Protein AF-T0V567-F1 (afdb_monomer_lite)

pLDDT: mean 93.74, std 9.27, range [44.53, 98.69]

Structure (mmCIF, N/CA/C/O backbone):
data_AF-T0V567-F1
#
_entry.id   AF-T0V567-F1
#
loop_
_atom_site.group_PDB
_atom_site.id
_atom_site.type_symbol
_atom_site.label_atom_id
_atom_site.label_alt_id
_atom_site.label_comp_id
_atom_site.label_asym_id
_atom_site.label_entity_id
_atom_site.label_seq_id
_atom_site.pdbx_PDB_ins_code
_atom_site.Cartn_x
_atom_site.Cartn_y
_atom_site.Cartn_z
_atom_site.occupancy
_atom_site.B_iso_or_equiv
_atom_site.auth_seq_id
_atom_site.auth_comp_id
_atom_site.auth_asym_id
_atom_site.auth_atom_id
_atom_site.pdbx_PDB_model_num
ATOM 1 N N . MET A 1 1 ? 6.017 15.496 -6.973 1.00 48.72 1 MET A N 1
ATOM 2 C CA . MET A 1 1 ? 4.604 15.618 -7.409 1.00 48.72 1 MET A CA 1
ATOM 3 C C . MET A 1 1 ? 3.611 15.862 -6.264 1.00 48.72 1 MET A C 1
ATOM 5 O O . MET A 1 1 ? 2.449 16.100 -6.566 1.00 48.72 1 MET A O 1
ATOM 9 N N . GLY A 1 2 ? 4.022 15.878 -4.984 1.00 44.53 2 GLY A N 1
ATOM 10 C CA . GLY A 1 2 ? 3.094 15.959 -3.840 1.00 44.53 2 GLY A CA 1
ATOM 11 C C . GLY A 1 2 ? 2.158 17.178 -3.781 1.00 44.53 2 GLY A C 1
ATOM 12 O O . GLY A 1 2 ? 1.134 17.098 -3.120 1.00 44.53 2 GLY A O 1
ATOM 13 N N . SER A 1 3 ? 2.438 18.270 -4.503 1.00 55.28 3 SER A N 1
ATOM 14 C CA . SER A 1 3 ? 1.582 19.468 -4.509 1.00 55.28 3 SER A CA 1
ATOM 15 C C . SER A 1 3 ? 0.517 19.510 -5.610 1.00 55.28 3 SER A C 1
ATOM 17 O O . SER A 1 3 ? -0.392 20.326 -5.518 1.00 55.28 3 SER A O 1
ATOM 19 N N . VAL A 1 4 ? 0.611 18.678 -6.657 1.00 62.53 4 VAL A N 1
ATOM 20 C CA . VAL A 1 4 ? -0.297 18.761 -7.824 1.00 62.53 4 VAL A CA 1
ATOM 21 C C . VAL A 1 4 ? -1.380 17.681 -7.788 1.00 62.53 4 VAL A C 1
ATOM 23 O O . VAL A 1 4 ? -2.482 17.888 -8.286 1.00 62.53 4 VAL A O 1
ATOM 26 N N . VAL A 1 5 ? -1.102 16.546 -7.138 1.00 65.31 5 VAL A N 1
ATOM 27 C CA . VAL A 1 5 ? -2.029 15.404 -7.046 1.00 65.31 5 VAL A CA 1
ATOM 28 C C . VAL A 1 5 ? -3.339 15.774 -6.336 1.00 65.31 5 VAL A C 1
ATOM 30 O O . VAL A 1 5 ? -4.400 15.264 -6.695 1.00 65.31 5 VAL A O 1
ATOM 33 N N . SER A 1 6 ? -3.299 16.721 -5.394 1.00 68.12 6 SER A N 1
ATOM 34 C CA . SER A 1 6 ? -4.487 17.248 -4.710 1.00 68.12 6 SER A CA 1
ATOM 35 C C . SER A 1 6 ? -5.495 17.921 -5.653 1.00 68.12 6 SER A C 1
ATOM 37 O O . SER A 1 6 ? -6.670 17.991 -5.300 1.00 68.12 6 SER A O 1
ATOM 39 N N . TYR A 1 7 ? -5.076 18.354 -6.848 1.00 76.06 7 TYR A N 1
ATOM 40 C CA . TYR A 1 7 ? -5.940 18.981 -7.855 1.00 76.06 7 TYR A CA 1
ATOM 41 C C . TYR A 1 7 ? -6.497 18.005 -8.895 1.00 76.06 7 TYR A C 1
ATOM 43 O O . TYR A 1 7 ? -7.396 18.370 -9.649 1.00 76.06 7 TYR A O 1
ATOM 51 N N . PHE A 1 8 ? -5.984 16.774 -8.972 1.00 84.69 8 PHE A N 1
ATOM 52 C CA . PHE A 1 8 ? -6.519 15.783 -9.906 1.00 84.69 8 PHE A CA 1
ATOM 53 C C . PHE A 1 8 ? -7.870 15.269 -9.423 1.00 84.69 8 PHE A C 1
ATOM 55 O O . PHE A 1 8 ? -8.023 14.980 -8.237 1.00 84.69 8 PHE A O 1
ATOM 62 N N . THR A 1 9 ? -8.837 15.129 -10.333 1.00 90.56 9 THR A N 1
ATOM 63 C CA . THR A 1 9 ? -10.089 14.414 -10.048 1.00 90.56 9 THR A CA 1
ATOM 64 C C . THR A 1 9 ? -9.826 12.914 -9.930 1.00 90.56 9 THR A C 1
ATOM 66 O O . THR A 1 9 ? -8.764 12.423 -10.321 1.00 90.56 9 THR A O 1
ATOM 69 N N . THR A 1 10 ? -10.792 12.171 -9.400 1.00 92.19 10 THR A N 1
ATOM 70 C CA . THR A 1 10 ? -10.715 10.710 -9.299 1.00 92.19 10 THR A CA 1
ATOM 71 C C . THR A 1 10 ? -10.521 10.064 -10.673 1.00 92.19 10 THR A C 1
ATOM 73 O O . THR A 1 10 ? -9.654 9.208 -10.828 1.00 92.19 10 THR A O 1
ATOM 76 N N . GLU A 1 11 ? -11.224 10.541 -11.702 1.00 91.88 11 GLU A N 1
ATOM 77 C CA . GLU A 1 11 ? -11.099 10.053 -13.081 1.00 91.88 11 GLU A CA 1
ATOM 78 C C . GLU A 1 11 ? -9.705 10.317 -13.655 1.00 91.88 11 GLU A C 1
ATOM 80 O O . GLU A 1 11 ? -9.130 9.449 -14.308 1.00 91.88 11 GLU A O 1
ATOM 85 N N . ALA A 1 12 ? -9.132 11.495 -13.381 1.00 92.56 12 ALA A N 1
ATOM 86 C CA . ALA A 1 12 ? -7.774 11.812 -13.806 1.00 92.56 12 ALA A CA 1
ATOM 87 C C . ALA A 1 12 ? -6.754 10.884 -13.131 1.00 92.56 12 ALA A C 1
ATOM 89 O O . ALA A 1 12 ? -5.855 10.371 -13.795 1.00 92.56 12 ALA A O 1
ATOM 90 N N . ILE A 1 13 ? -6.910 10.622 -11.827 1.00 93.56 13 ILE A N 1
ATOM 91 C CA . ILE A 1 13 ? -6.046 9.685 -11.100 1.00 93.56 13 ILE A CA 1
ATOM 92 C C . ILE A 1 13 ? -6.143 8.278 -11.701 1.00 93.56 13 ILE A C 1
ATOM 94 O O . ILE A 1 13 ? -5.106 7.659 -11.947 1.00 93.56 13 ILE A O 1
ATOM 98 N N . VAL A 1 14 ? -7.354 7.783 -11.972 1.00 92.62 14 VAL A N 1
ATOM 99 C CA . VAL A 1 14 ? -7.558 6.470 -12.605 1.00 92.62 14 VAL A CA 1
ATOM 100 C C . VAL A 1 14 ? -6.855 6.418 -13.964 1.00 92.62 14 VAL A C 1
ATOM 102 O O . VAL A 1 14 ? -6.006 5.559 -14.172 1.00 92.62 14 VAL A O 1
ATOM 105 N N . LEU A 1 15 ? -7.077 7.407 -14.834 1.00 93.06 15 LEU A N 1
ATOM 106 C CA . LEU A 1 15 ? -6.437 7.466 -16.152 1.00 93.06 15 LEU A CA 1
ATOM 107 C C . LEU A 1 15 ? -4.899 7.461 -16.070 1.00 93.06 15 LEU A C 1
ATOM 109 O O . LEU A 1 15 ? -4.224 6.756 -16.828 1.00 93.06 15 LEU A O 1
ATOM 113 N N . PHE A 1 16 ? -4.324 8.245 -15.152 1.00 91.50 16 PHE A N 1
ATOM 114 C CA . PHE A 1 16 ? -2.873 8.291 -14.965 1.00 91.50 16 PHE A CA 1
ATOM 115 C C . PHE A 1 16 ? -2.320 6.968 -14.444 1.00 91.50 16 PHE A C 1
ATOM 117 O O . PHE A 1 16 ? -1.290 6.499 -14.927 1.00 91.50 16 PHE A O 1
ATOM 124 N N . THR A 1 17 ? -2.983 6.373 -13.456 1.00 93.38 17 THR A N 1
ATOM 125 C CA . THR A 1 17 ? -2.528 5.114 -12.860 1.00 93.38 17 THR A CA 1
ATOM 126 C C . THR A 1 17 ? -2.622 3.956 -13.844 1.00 93.38 17 THR A C 1
ATOM 128 O O . THR A 1 17 ? -1.647 3.214 -13.945 1.00 93.38 17 THR A O 1
ATOM 131 N N . ASP A 1 18 ? -3.688 3.865 -14.641 1.00 92.38 18 ASP A N 1
ATOM 132 C CA . ASP A 1 18 ? -3.815 2.876 -15.718 1.00 92.38 18 ASP A CA 1
ATOM 133 C C . ASP A 1 18 ? -2.658 3.006 -16.720 1.00 92.38 18 ASP A C 1
ATOM 135 O O . ASP A 1 18 ? -1.922 2.046 -16.957 1.00 92.38 18 ASP A O 1
ATOM 139 N N . THR A 1 19 ? -2.391 4.226 -17.199 1.00 93.88 19 THR A N 1
ATOM 140 C CA . THR A 1 19 ? -1.295 4.498 -18.149 1.00 93.88 19 THR A CA 1
ATOM 141 C C . THR A 1 19 ? 0.076 4.086 -17.589 1.00 93.88 19 THR A C 1
ATOM 143 O O . THR A 1 19 ? 0.920 3.525 -18.297 1.00 93.88 19 THR A O 1
ATOM 146 N N . ILE A 1 20 ? 0.340 4.364 -16.306 1.00 94.75 20 ILE A N 1
ATOM 147 C CA . ILE A 1 20 ? 1.606 3.983 -15.663 1.00 94.75 20 ILE A CA 1
ATOM 148 C C . ILE A 1 20 ? 1.681 2.459 -15.491 1.00 94.75 20 ILE A C 1
ATOM 150 O O . ILE A 1 20 ? 2.739 1.870 -15.740 1.00 94.75 20 ILE A O 1
ATOM 154 N N . LEU A 1 21 ? 0.587 1.818 -15.073 1.00 94.00 21 LEU A N 1
ATOM 155 C CA . LEU A 1 21 ? 0.517 0.380 -14.813 1.00 94.00 21 LEU A CA 1
ATOM 156 C C . LEU A 1 21 ? 0.699 -0.450 -16.084 1.00 94.00 21 LEU A C 1
ATOM 158 O O . LEU A 1 21 ? 1.463 -1.414 -16.036 1.00 94.00 21 LEU A O 1
ATOM 162 N N . GLU A 1 22 ? 0.091 -0.048 -17.204 1.00 92.69 22 GLU A N 1
ATOM 163 C CA . GLU A 1 22 ? 0.270 -0.676 -18.526 1.00 92.69 22 GLU A CA 1
ATOM 164 C C . GLU A 1 22 ? 1.746 -0.736 -18.941 1.00 92.69 22 GLU A C 1
ATOM 166 O O . GLU A 1 22 ? 2.215 -1.712 -19.522 1.00 92.69 22 GLU A O 1
ATOM 171 N N . ASN A 1 23 ? 2.510 0.295 -18.578 1.00 91.00 23 ASN A N 1
ATOM 172 C CA . ASN A 1 23 ? 3.934 0.415 -18.878 1.00 91.00 23 ASN A CA 1
ATOM 173 C C . ASN A 1 23 ? 4.836 -0.060 -17.726 1.00 91.00 23 ASN A C 1
ATOM 175 O O . ASN A 1 23 ? 6.037 0.243 -17.710 1.00 91.00 23 ASN A O 1
ATOM 179 N N . THR A 1 24 ? 4.280 -0.754 -16.731 1.00 94.25 24 THR A N 1
ATOM 180 C CA . THR A 1 24 ? 5.018 -1.297 -15.584 1.00 94.25 24 THR A CA 1
ATOM 181 C C . THR A 1 24 ? 4.957 -2.821 -15.619 1.00 94.25 24 THR A C 1
ATOM 183 O O . THR A 1 24 ? 3.861 -3.376 -15.537 1.00 94.25 24 THR A O 1
ATOM 186 N N . PRO A 1 25 ? 6.100 -3.529 -15.674 1.00 94.94 25 PRO A N 1
ATOM 187 C CA . PRO A 1 25 ? 6.100 -4.987 -15.757 1.00 94.94 25 PRO A CA 1
ATOM 188 C C . PRO A 1 25 ? 5.422 -5.633 -14.539 1.00 94.94 25 PRO A C 1
ATOM 190 O O . PRO A 1 25 ? 5.367 -5.049 -13.454 1.00 94.94 25 PRO A O 1
ATOM 193 N N . ASP A 1 26 ? 4.952 -6.871 -14.699 1.00 95.06 26 ASP A N 1
ATOM 194 C CA . ASP A 1 26 ? 4.364 -7.636 -13.589 1.00 95.06 26 ASP A CA 1
ATOM 195 C C . ASP A 1 26 ? 5.388 -7.929 -12.498 1.00 95.06 26 ASP A C 1
ATOM 197 O O . ASP A 1 26 ? 5.082 -7.847 -11.314 1.00 95.06 26 ASP A O 1
ATOM 201 N N . LYS A 1 27 ? 6.630 -8.225 -12.892 1.00 96.25 27 LYS A N 1
ATOM 202 C CA . LYS A 1 27 ? 7.768 -8.331 -11.980 1.00 96.25 27 LYS A CA 1
ATOM 203 C C . LYS A 1 27 ? 8.610 -7.071 -12.076 1.00 96.25 27 LYS A C 1
ATOM 205 O O . LYS A 1 27 ? 9.223 -6.839 -13.118 1.00 96.25 27 LYS A O 1
ATOM 210 N N . LEU A 1 28 ? 8.663 -6.314 -10.983 1.00 96.06 28 LEU A N 1
ATOM 211 C CA . LEU A 1 28 ? 9.448 -5.084 -10.867 1.00 96.06 28 LEU A CA 1
ATOM 212 C C . LEU A 1 28 ? 10.948 -5.409 -10.888 1.00 96.06 28 LEU A C 1
ATOM 214 O O . LEU A 1 28 ? 11.365 -6.437 -10.347 1.00 96.06 28 LEU A O 1
ATOM 218 N N . LYS A 1 29 ? 11.764 -4.578 -11.545 1.00 94.94 29 LYS A N 1
ATOM 219 C CA . LYS A 1 29 ? 13.178 -4.906 -11.818 1.00 94.94 29 LYS A CA 1
ATOM 220 C C . LYS A 1 29 ? 14.160 -3.799 -11.476 1.00 94.94 29 LYS A C 1
ATOM 222 O O . LYS A 1 29 ? 15.313 -4.093 -11.178 1.00 94.94 29 LYS A O 1
ATOM 227 N N . ASN A 1 30 ? 13.756 -2.540 -11.593 1.00 94.06 30 ASN A N 1
ATOM 228 C CA . ASN A 1 30 ? 14.700 -1.426 -11.572 1.00 94.06 30 ASN A CA 1
ATOM 229 C C . ASN A 1 30 ? 14.145 -0.196 -10.836 1.00 94.06 30 ASN A C 1
ATOM 231 O O . ASN A 1 30 ? 13.001 -0.166 -10.384 1.00 94.06 30 ASN A O 1
ATOM 235 N N . ASN A 1 31 ? 14.976 0.840 -10.723 1.00 94.44 31 ASN A N 1
ATOM 236 C CA . ASN A 1 31 ? 14.611 2.083 -10.043 1.00 94.44 31 ASN A CA 1
ATOM 237 C C . ASN A 1 31 ? 13.497 2.861 -10.759 1.00 94.44 31 ASN A C 1
ATOM 239 O O . ASN A 1 31 ? 12.745 3.572 -10.101 1.00 94.44 31 ASN A O 1
ATOM 243 N N . LEU A 1 32 ? 13.363 2.722 -12.082 1.00 96.12 32 LEU A N 1
ATOM 244 C CA . LEU A 1 32 ? 12.261 3.344 -12.813 1.00 96.12 32 LEU A CA 1
ATOM 245 C C . LEU A 1 32 ? 10.926 2.706 -12.413 1.00 96.12 32 LEU A C 1
ATOM 247 O O . LEU A 1 32 ? 9.966 3.425 -12.153 1.00 96.12 32 LEU A O 1
ATOM 251 N N . ASP A 1 33 ? 10.879 1.379 -12.290 1.00 96.94 33 ASP A N 1
ATOM 252 C CA . ASP A 1 33 ? 9.700 0.672 -11.784 1.00 96.94 33 ASP A CA 1
ATOM 253 C C . ASP A 1 33 ? 9.367 1.114 -10.351 1.00 96.94 33 ASP A C 1
ATOM 255 O O . ASP A 1 33 ? 8.200 1.300 -10.020 1.00 96.94 33 ASP A O 1
ATOM 259 N N . ARG A 1 34 ? 10.386 1.357 -9.513 1.00 96.00 34 ARG A N 1
ATOM 260 C CA . ARG A 1 34 ? 10.203 1.892 -8.153 1.00 96.00 34 ARG A CA 1
ATOM 261 C C . ARG A 1 34 ? 9.533 3.256 -8.154 1.00 96.00 34 ARG A C 1
ATOM 263 O O . ARG A 1 34 ? 8.512 3.409 -7.500 1.00 96.00 34 ARG A O 1
ATOM 270 N N . ILE A 1 35 ? 10.036 4.196 -8.950 1.00 95.12 35 ILE A N 1
ATOM 271 C CA . ILE A 1 35 ? 9.455 5.541 -9.063 1.00 95.12 35 ILE A CA 1
ATOM 272 C C . ILE A 1 35 ? 8.001 5.478 -9.549 1.00 95.12 35 ILE A C 1
ATOM 274 O O . ILE A 1 35 ? 7.140 6.195 -9.034 1.00 95.12 35 ILE A O 1
ATOM 278 N N . LYS A 1 36 ? 7.708 4.608 -10.524 1.00 95.88 36 LYS A N 1
ATOM 279 C CA . LYS A 1 36 ? 6.342 4.391 -11.023 1.00 95.88 36 LYS A CA 1
ATOM 280 C C . LYS A 1 36 ? 5.419 3.873 -9.920 1.00 95.88 36 LYS A C 1
ATOM 282 O O . LYS A 1 36 ? 4.340 4.424 -9.723 1.00 95.88 36 LYS A O 1
ATOM 287 N N . ILE A 1 37 ? 5.856 2.859 -9.178 1.00 96.94 37 ILE A N 1
ATOM 288 C CA . ILE A 1 37 ? 5.081 2.272 -8.082 1.00 96.94 37 ILE A CA 1
ATOM 289 C C . ILE A 1 37 ? 4.893 3.259 -6.930 1.00 96.94 37 ILE A C 1
ATOM 291 O O . ILE A 1 37 ? 3.766 3.413 -6.479 1.00 96.94 37 ILE A O 1
ATOM 295 N N . ASP A 1 38 ? 5.931 3.984 -6.512 1.00 95.19 38 ASP A N 1
ATOM 296 C CA . ASP A 1 38 ? 5.817 5.031 -5.486 1.00 95.19 38 ASP A CA 1
ATOM 297 C C . ASP A 1 38 ? 4.780 6.088 -5.892 1.00 95.19 38 ASP A C 1
ATOM 299 O O . ASP A 1 38 ? 3.951 6.515 -5.090 1.00 95.19 38 ASP A O 1
ATOM 303 N N . THR A 1 39 ? 4.780 6.477 -7.171 1.00 94.25 39 THR A N 1
ATOM 304 C CA . THR A 1 39 ? 3.797 7.421 -7.715 1.00 94.25 39 THR A CA 1
ATOM 305 C C . THR A 1 39 ? 2.376 6.870 -7.604 1.00 94.25 39 THR A C 1
ATOM 307 O O . THR A 1 39 ? 1.485 7.579 -7.140 1.00 94.25 39 THR A O 1
ATOM 310 N N . ILE A 1 40 ? 2.155 5.608 -7.983 1.00 95.62 40 ILE A N 1
ATOM 311 C CA . ILE A 1 40 ? 0.831 4.978 -7.901 1.00 95.62 40 ILE A CA 1
ATOM 312 C C . ILE A 1 40 ? 0.389 4.798 -6.441 1.00 95.62 40 ILE A C 1
ATOM 314 O O . ILE A 1 40 ? -0.769 5.059 -6.131 1.00 95.62 40 ILE A O 1
ATOM 318 N N . LEU A 1 41 ? 1.284 4.406 -5.530 1.00 96.62 41 LEU A N 1
ATOM 319 C CA . LEU A 1 41 ? 0.964 4.247 -4.107 1.00 96.62 41 LEU A CA 1
ATOM 320 C C . LEU A 1 41 ? 0.519 5.574 -3.478 1.00 96.62 41 LEU A C 1
ATOM 322 O O . LEU A 1 41 ? -0.501 5.617 -2.794 1.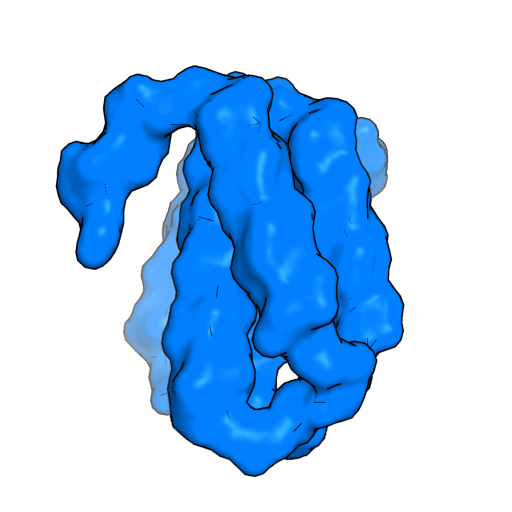00 96.62 41 LEU A O 1
ATOM 326 N N . ASN A 1 42 ? 1.207 6.674 -3.795 1.00 93.50 42 ASN A N 1
ATOM 327 C CA . ASN A 1 42 ? 0.791 8.012 -3.366 1.00 93.50 42 ASN A CA 1
ATOM 328 C C . ASN A 1 42 ? -0.596 8.390 -3.915 1.00 93.50 42 ASN A C 1
ATOM 330 O O . ASN A 1 42 ? -1.404 8.995 -3.215 1.00 93.50 42 ASN A O 1
ATOM 334 N N . LEU A 1 43 ? -0.901 8.017 -5.161 1.00 94.25 43 LEU A N 1
ATOM 335 C CA . LEU A 1 43 ? -2.216 8.257 -5.762 1.00 94.25 43 LEU A CA 1
ATOM 336 C C . LEU A 1 43 ? -3.319 7.419 -5.098 1.00 94.25 43 LEU A C 1
ATOM 338 O O . LEU A 1 43 ? -4.414 7.927 -4.870 1.00 94.25 43 LEU A O 1
ATOM 342 N N . VAL A 1 44 ? -3.028 6.170 -4.726 1.00 96.00 44 VAL A N 1
ATOM 343 C CA . VAL A 1 44 ? -3.952 5.318 -3.957 1.00 96.00 44 VAL A CA 1
ATOM 344 C C . VAL A 1 44 ? -4.225 5.926 -2.582 1.00 96.00 44 VAL A C 1
ATOM 346 O O . VAL A 1 44 ? -5.384 6.005 -2.183 1.00 96.00 44 VAL A O 1
ATOM 349 N N . SER A 1 45 ? -3.190 6.405 -1.890 1.00 95.25 45 SER A N 1
ATOM 350 C CA . SER A 1 45 ? -3.316 7.135 -0.621 1.00 95.25 45 SER A CA 1
ATOM 351 C C . SER A 1 45 ? -4.264 8.339 -0.744 1.00 95.25 45 SER A C 1
ATOM 353 O O . SER A 1 45 ? -5.175 8.485 0.071 1.00 95.25 45 SER A O 1
ATOM 355 N N . VAL A 1 46 ? -4.139 9.143 -1.808 1.00 93.81 46 VAL A N 1
ATOM 356 C CA . VAL A 1 46 ? -5.049 10.276 -2.070 1.00 93.81 46 VAL A CA 1
ATOM 357 C C . VAL A 1 46 ? -6.491 9.826 -2.317 1.00 93.81 46 VAL A C 1
ATOM 359 O O . VAL A 1 46 ? -7.428 10.464 -1.842 1.00 93.81 46 VAL A O 1
ATOM 362 N N . LEU A 1 47 ? -6.705 8.732 -3.048 1.00 95.38 47 LEU A N 1
ATOM 363 C CA . LEU A 1 47 ? -8.054 8.190 -3.241 1.00 95.38 47 LEU A CA 1
ATOM 364 C C . LEU A 1 47 ? -8.658 7.709 -1.919 1.00 95.38 47 LEU A C 1
ATOM 366 O O . LEU A 1 47 ? -9.825 7.980 -1.637 1.00 95.38 47 LEU A O 1
ATOM 370 N N . ILE A 1 48 ? -7.856 7.045 -1.081 1.00 96.06 48 ILE A N 1
ATOM 371 C CA . ILE A 1 48 ? -8.302 6.574 0.231 1.00 96.06 48 ILE A CA 1
ATOM 372 C C . ILE A 1 48 ? -8.695 7.756 1.124 1.00 96.06 48 ILE A C 1
ATOM 374 O O . ILE A 1 48 ? -9.776 7.734 1.715 1.00 96.06 48 ILE A O 1
ATOM 378 N N . SER A 1 49 ? -7.874 8.809 1.183 1.00 93.69 49 SER A N 1
ATOM 379 C CA . SER A 1 49 ? -8.162 9.989 2.008 1.00 93.69 49 SER A CA 1
ATOM 380 C C . SER A 1 49 ? -9.414 10.742 1.548 1.00 93.69 49 SER A C 1
ATOM 382 O O . SER A 1 49 ? -10.183 11.223 2.377 1.00 93.69 49 SER A O 1
ATOM 384 N N . ARG A 1 50 ? -9.694 10.755 0.239 1.00 92.75 50 ARG A N 1
ATOM 385 C CA . ARG A 1 50 ? -10.934 11.299 -0.352 1.00 92.75 50 ARG A CA 1
ATOM 386 C C . ARG A 1 50 ? -12.150 10.380 -0.235 1.00 92.75 50 ARG A C 1
ATOM 388 O O . ARG A 1 50 ? -13.229 10.725 -0.703 1.00 92.75 50 ARG A O 1
ATOM 395 N N . LYS A 1 51 ? -11.983 9.219 0.395 1.00 94.75 51 LYS A N 1
ATOM 396 C CA . LYS A 1 51 ? -12.996 8.177 0.567 1.00 94.75 51 LYS A CA 1
ATOM 397 C C . LYS A 1 51 ? -13.525 7.574 -0.754 1.00 94.75 51 LYS A C 1
ATOM 399 O O . LYS A 1 51 ? -14.655 7.089 -0.818 1.00 94.75 51 LYS A O 1
ATOM 404 N N . GLU A 1 52 ? -12.684 7.509 -1.785 1.00 96.56 52 GLU A N 1
ATOM 405 C CA . GLU A 1 52 ? -13.008 6.981 -3.120 1.00 96.56 52 GLU A CA 1
ATOM 406 C C . GLU A 1 52 ? -12.934 5.444 -3.185 1.00 96.56 52 GLU A C 1
ATOM 408 O O . GLU A 1 52 ? -12.087 4.851 -3.859 1.00 96.56 52 GLU A O 1
ATOM 413 N N . LYS A 1 53 ? -13.849 4.770 -2.470 1.00 97.19 53 LYS A N 1
ATOM 414 C CA . LYS A 1 53 ? -13.824 3.314 -2.219 1.00 97.19 53 LYS A CA 1
ATOM 415 C C . LYS A 1 53 ? -13.569 2.461 -3.469 1.00 97.19 53 LYS A C 1
ATOM 417 O O . LYS A 1 53 ? -12.750 1.541 -3.429 1.00 97.19 53 LYS A O 1
ATOM 422 N N . SER A 1 54 ? -14.306 2.703 -4.553 1.00 97.25 54 SER A N 1
ATOM 423 C CA . SER A 1 54 ? -14.247 1.856 -5.754 1.00 97.25 54 SER A CA 1
ATOM 424 C C . SER A 1 54 ? -12.907 1.988 -6.477 1.00 97.25 54 SER A C 1
ATOM 426 O O . SER A 1 54 ? -12.290 0.973 -6.804 1.00 97.25 54 SER A O 1
ATOM 428 N N . ALA A 1 55 ? -12.423 3.221 -6.653 1.00 96.62 55 ALA A N 1
ATOM 429 C CA . ALA A 1 55 ? -11.143 3.495 -7.300 1.00 96.62 55 ALA A CA 1
ATOM 430 C C . ALA A 1 55 ? -9.969 2.953 -6.468 1.00 96.62 55 ALA A C 1
ATOM 432 O O . ALA A 1 55 ? -9.091 2.274 -7.004 1.00 96.62 55 ALA A O 1
ATOM 433 N N . SER A 1 56 ? -9.994 3.152 -5.142 1.00 97.75 56 SER A N 1
ATOM 434 C CA . SER A 1 56 ? -8.997 2.575 -4.233 1.00 97.75 56 SER A CA 1
ATOM 435 C C . SER A 1 56 ? -8.951 1.049 -4.338 1.00 97.75 56 SER A C 1
ATOM 437 O O . SER A 1 56 ? -7.870 0.477 -4.471 1.00 97.75 56 SER A O 1
ATOM 439 N N . LYS A 1 57 ? -10.111 0.373 -4.343 1.00 98.06 57 LYS A N 1
ATOM 440 C CA . LYS A 1 57 ? -10.178 -1.095 -4.452 1.00 98.06 57 LYS A CA 1
ATOM 441 C C . LYS A 1 57 ? -9.576 -1.608 -5.754 1.00 98.06 57 LYS A C 1
ATOM 443 O O . LYS A 1 57 ? -8.821 -2.583 -5.739 1.00 98.06 57 LYS A O 1
ATOM 448 N N . GLN A 1 58 ? -9.932 -0.976 -6.870 1.00 96.19 58 GLN A N 1
ATOM 449 C CA . GLN A 1 58 ? -9.443 -1.359 -8.190 1.00 96.19 58 GLN A CA 1
ATOM 450 C C . GLN A 1 58 ? -7.915 -1.273 -8.243 1.00 96.19 58 GLN A C 1
ATOM 452 O O . GLN A 1 58 ? -7.259 -2.256 -8.588 1.00 96.19 58 GLN A O 1
ATOM 457 N N . LEU A 1 59 ? -7.338 -0.146 -7.820 1.00 96.31 59 LEU A N 1
ATOM 458 C CA . LEU A 1 59 ? -5.888 0.041 -7.855 1.00 96.31 59 LEU A CA 1
ATOM 459 C C . LEU A 1 59 ? -5.143 -0.860 -6.874 1.00 96.31 59 LEU A C 1
ATOM 461 O O . LEU A 1 59 ? -4.123 -1.436 -7.249 1.00 96.31 59 LEU A O 1
ATOM 465 N N . LEU A 1 60 ? -5.659 -1.052 -5.655 1.00 98.00 60 LEU A N 1
ATOM 466 C CA . LEU A 1 60 ? -5.085 -2.022 -4.718 1.00 98.00 60 LEU A CA 1
ATOM 467 C C . LEU A 1 60 ? -5.050 -3.422 -5.342 1.00 98.00 60 LEU A C 1
ATOM 469 O O . LEU A 1 60 ? -4.017 -4.085 -5.299 1.00 98.00 60 LEU A O 1
ATOM 473 N N . THR A 1 61 ? -6.141 -3.850 -5.984 1.00 97.25 61 THR A N 1
ATOM 474 C CA . THR A 1 61 ? -6.220 -5.162 -6.649 1.00 97.25 61 THR A CA 1
ATOM 475 C C . THR A 1 61 ? -5.151 -5.310 -7.734 1.00 97.25 61 THR A C 1
ATOM 477 O O . THR A 1 61 ? -4.444 -6.317 -7.767 1.00 97.25 61 THR A O 1
ATOM 480 N N . LEU A 1 62 ? -4.985 -4.293 -8.586 1.00 96.19 62 LEU A N 1
ATOM 481 C CA . LEU A 1 62 ? -3.972 -4.291 -9.645 1.00 96.19 62 LEU A CA 1
ATOM 482 C C . LEU A 1 62 ? -2.544 -4.308 -9.084 1.00 96.19 62 LEU A C 1
ATOM 484 O O . LEU A 1 62 ? -1.680 -5.012 -9.605 1.00 96.19 62 LEU A O 1
ATOM 488 N N . LEU A 1 63 ? -2.286 -3.568 -8.004 1.00 97.38 63 LEU A N 1
ATOM 489 C CA . LEU A 1 63 ? -0.975 -3.543 -7.357 1.00 97.38 63 LEU A CA 1
ATOM 490 C C . LEU A 1 63 ? -0.636 -4.886 -6.704 1.00 97.38 63 LEU A C 1
ATOM 492 O O . LEU A 1 63 ? 0.481 -5.366 -6.876 1.00 97.38 63 LEU A O 1
ATOM 496 N N . PHE A 1 64 ? -1.585 -5.534 -6.022 1.00 97.69 64 PHE A N 1
ATOM 497 C CA . PHE A 1 64 ? -1.358 -6.853 -5.415 1.00 97.69 64 PHE A CA 1
ATOM 498 C C . PHE A 1 64 ? -1.150 -7.978 -6.436 1.00 97.69 64 PHE A C 1
ATOM 500 O O . PHE A 1 64 ? -0.593 -9.015 -6.076 1.00 97.69 64 PHE A O 1
ATOM 507 N N . ALA A 1 65 ? -1.540 -7.784 -7.698 1.00 96.75 65 ALA A N 1
ATOM 508 C CA . ALA A 1 65 ? -1.223 -8.718 -8.776 1.00 96.75 65 ALA A CA 1
ATOM 509 C C . ALA A 1 65 ? 0.259 -8.661 -9.208 1.00 96.75 65 ALA A C 1
ATOM 511 O O . ALA A 1 65 ? 0.751 -9.599 -9.839 1.00 96.75 65 ALA A O 1
ATOM 512 N N . LYS A 1 66 ? 0.993 -7.592 -8.863 1.00 96.44 66 LYS A N 1
ATOM 513 C CA . LYS A 1 66 ? 2.415 -7.446 -9.203 1.00 96.44 66 LYS A CA 1
ATOM 514 C C . LYS A 1 66 ? 3.322 -8.215 -8.242 1.00 96.44 66 LYS A C 1
ATOM 516 O O . LYS A 1 66 ? 3.061 -8.358 -7.050 1.00 96.44 66 LYS A O 1
ATOM 521 N N . GLN A 1 67 ? 4.460 -8.666 -8.759 1.00 96.94 67 GLN A N 1
ATOM 522 C CA . GLN A 1 67 ? 5.526 -9.290 -7.986 1.00 96.94 67 GLN A CA 1
ATOM 523 C C . GLN A 1 67 ? 6.520 -8.230 -7.508 1.00 96.94 67 GLN A C 1
ATOM 525 O O . GLN A 1 67 ? 7.212 -7.607 -8.317 1.00 96.94 67 GLN A O 1
ATOM 530 N N . PHE A 1 68 ? 6.631 -8.093 -6.186 1.00 97.25 68 PHE A N 1
ATOM 531 C CA . PHE A 1 68 ? 7.577 -7.212 -5.499 1.00 97.25 68 PHE A CA 1
ATOM 532 C C . PHE A 1 68 ? 8.798 -8.013 -5.023 1.00 97.25 68 PHE A C 1
ATOM 534 O O . PHE A 1 68 ? 8.686 -8.772 -4.053 1.00 97.25 68 PHE A O 1
ATOM 541 N N . PRO A 1 69 ? 9.969 -7.872 -5.670 1.00 96.12 69 PRO A N 1
ATOM 542 C CA . PRO A 1 69 ? 11.220 -8.414 -5.147 1.00 96.12 69 PRO A CA 1
ATOM 543 C C . PRO A 1 69 ? 11.573 -7.844 -3.767 1.00 96.12 69 PRO A C 1
ATOM 545 O O . PRO A 1 69 ? 11.113 -6.769 -3.392 1.00 96.12 69 PRO A O 1
ATOM 548 N N . SER A 1 70 ? 12.465 -8.515 -3.033 1.00 93.12 70 SER A N 1
ATOM 549 C CA . SER A 1 70 ? 12.872 -8.104 -1.676 1.00 93.12 70 SER A CA 1
ATOM 550 C C . SER A 1 70 ? 13.436 -6.681 -1.597 1.00 93.12 70 SER A C 1
ATOM 552 O O . SER A 1 70 ? 13.187 -5.974 -0.628 1.00 93.12 70 SER A O 1
ATOM 554 N N . TYR A 1 71 ? 14.128 -6.211 -2.636 1.00 93.12 71 TYR A N 1
ATOM 555 C CA . TYR A 1 71 ? 14.644 -4.840 -2.707 1.00 93.12 71 TYR A CA 1
ATOM 556 C C . TYR A 1 71 ? 13.557 -3.773 -2.970 1.00 93.12 71 TYR A C 1
ATOM 558 O O . TYR A 1 71 ? 13.883 -2.599 -3.125 1.00 93.12 71 TYR A O 1
ATOM 566 N N . PHE A 1 72 ? 12.278 -4.157 -3.004 1.00 96.94 72 PHE A N 1
ATOM 567 C CA . PHE A 1 72 ? 11.100 -3.278 -2.955 1.00 96.94 72 PHE A CA 1
ATOM 568 C C . PHE A 1 72 ? 10.350 -3.399 -1.615 1.00 96.94 72 PHE A C 1
ATOM 570 O O . PHE A 1 72 ? 9.142 -3.169 -1.554 1.00 96.94 72 PHE A O 1
ATOM 577 N N . ALA A 1 73 ? 11.037 -3.799 -0.537 1.00 95.31 73 ALA A N 1
ATOM 578 C CA . ALA A 1 73 ? 10.420 -4.006 0.775 1.00 95.31 73 ALA A CA 1
ATOM 579 C C . ALA A 1 73 ? 9.598 -2.795 1.237 1.00 95.31 73 ALA A C 1
ATOM 581 O O . ALA A 1 73 ? 8.461 -2.974 1.658 1.00 95.31 73 ALA A O 1
ATOM 582 N N . PHE A 1 74 ? 10.129 -1.578 1.076 1.00 96.38 74 PHE A N 1
ATOM 583 C CA . PHE A 1 74 ? 9.422 -0.346 1.431 1.00 96.38 74 PHE A CA 1
ATOM 584 C C . PHE A 1 74 ? 8.082 -0.217 0.691 1.00 96.38 74 PHE A C 1
ATOM 586 O O . PHE A 1 74 ? 7.037 -0.107 1.323 1.00 96.38 74 PHE A O 1
ATOM 593 N N . GLN A 1 75 ? 8.089 -0.324 -0.643 1.00 97.62 75 GLN A N 1
ATOM 594 C CA . GLN A 1 75 ? 6.873 -0.227 -1.462 1.00 97.62 75 GLN A CA 1
ATOM 595 C C . GLN A 1 75 ? 5.85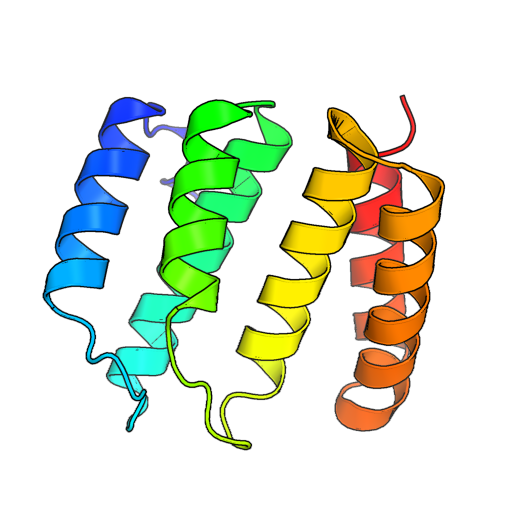9 -1.312 -1.106 1.00 97.62 75 GLN A C 1
ATOM 597 O O . GLN A 1 75 ? 4.656 -1.065 -1.087 1.00 97.62 75 GLN A O 1
ATOM 602 N N . LYS A 1 76 ? 6.344 -2.524 -0.823 1.00 97.81 76 LYS A N 1
ATOM 603 C CA . LYS A 1 76 ? 5.489 -3.644 -0.437 1.00 97.81 76 LYS A CA 1
ATOM 604 C C . LYS A 1 76 ? 4.835 -3.409 0.926 1.00 97.81 76 LYS A C 1
ATOM 606 O O . LYS A 1 76 ? 3.650 -3.691 1.067 1.00 97.81 76 LYS A O 1
ATOM 611 N N . LEU A 1 77 ? 5.584 -2.903 1.906 1.00 98.31 77 LEU A N 1
ATOM 612 C CA . LEU A 1 77 ? 5.046 -2.546 3.220 1.00 98.31 77 LEU A CA 1
ATOM 613 C C . LEU A 1 77 ? 4.017 -1.426 3.097 1.00 98.31 77 LEU A C 1
ATOM 615 O O . LEU A 1 77 ? 2.929 -1.551 3.642 1.00 98.31 77 LEU A O 1
ATOM 619 N N . TYR A 1 78 ? 4.307 -0.394 2.305 1.00 98.44 78 TYR A N 1
ATOM 620 C CA . TYR A 1 78 ? 3.367 0.705 2.117 1.00 98.44 78 TYR A CA 1
ATOM 621 C C . TYR A 1 78 ? 2.089 0.259 1.386 1.00 98.44 78 TYR A C 1
ATOM 623 O O . TYR A 1 78 ? 0.991 0.660 1.751 1.00 98.44 78 TYR A O 1
ATOM 631 N N . LEU A 1 79 ? 2.182 -0.655 0.413 1.00 98.62 79 LEU A N 1
ATOM 632 C CA . LEU A 1 79 ? 0.998 -1.269 -0.205 1.00 98.62 79 LEU A CA 1
ATOM 633 C C . LEU A 1 79 ? 0.142 -2.050 0.811 1.00 98.62 79 LEU A C 1
ATOM 635 O O . LEU A 1 79 ? -1.088 -1.999 0.750 1.00 98.62 79 LEU A O 1
ATOM 639 N N . LEU A 1 80 ? 0.778 -2.784 1.729 1.00 98.69 80 LEU A N 1
ATOM 640 C CA . LEU A 1 80 ? 0.076 -3.489 2.805 1.00 98.69 80 LEU A CA 1
ATOM 641 C C . LEU A 1 80 ? -0.580 -2.509 3.780 1.00 98.69 80 LEU A C 1
ATOM 643 O O . LEU A 1 80 ? -1.714 -2.751 4.178 1.00 98.69 80 LEU A O 1
ATOM 647 N N . GLU A 1 81 ? 0.074 -1.389 4.079 1.00 98.69 81 GLU A N 1
ATOM 648 C CA . GLU A 1 81 ? -0.485 -0.321 4.909 1.00 98.69 81 GLU A CA 1
ATOM 649 C C . GLU A 1 81 ? -1.745 0.285 4.279 1.00 98.69 81 GLU A C 1
ATOM 651 O O . GLU A 1 81 ? -2.803 0.348 4.900 1.00 98.69 81 GLU A O 1
ATOM 656 N N . LEU A 1 82 ? -1.695 0.630 2.988 1.00 98.62 82 LEU A N 1
ATOM 657 C CA . LEU A 1 82 ? -2.868 1.142 2.272 1.00 98.62 82 LEU A CA 1
ATOM 658 C C . LEU A 1 82 ? -4.010 0.116 2.219 1.00 98.62 82 LEU A C 1
ATOM 660 O O . LEU A 1 82 ? -5.183 0.493 2.262 1.00 98.62 82 LEU A O 1
ATOM 664 N N . LYS A 1 83 ? -3.691 -1.184 2.164 1.00 98.69 83 LYS A N 1
ATOM 665 C CA . LYS A 1 83 ? -4.692 -2.248 2.307 1.00 98.69 83 LYS A CA 1
ATOM 666 C C . LYS A 1 83 ? -5.277 -2.283 3.716 1.00 98.69 83 LYS A C 1
ATOM 668 O O . LYS A 1 83 ? -6.491 -2.412 3.834 1.00 98.69 83 LYS A O 1
ATOM 673 N N . ALA A 1 84 ? -4.449 -2.171 4.750 1.00 98.69 84 ALA A N 1
ATOM 674 C CA . ALA A 1 84 ? -4.896 -2.147 6.137 1.00 98.69 84 ALA A CA 1
ATOM 675 C C . ALA A 1 84 ? -5.884 -0.997 6.365 1.00 98.69 84 ALA A C 1
ATOM 677 O O . ALA A 1 84 ? -6.993 -1.226 6.842 1.00 98.69 84 ALA A O 1
ATOM 678 N N . ILE A 1 85 ? -5.541 0.210 5.903 1.00 98.56 85 ILE A N 1
ATOM 679 C CA . ILE A 1 85 ? -6.419 1.385 5.952 1.00 98.56 85 ILE A CA 1
ATOM 680 C C . ILE A 1 85 ? -7.720 1.124 5.178 1.00 98.56 85 ILE A C 1
ATOM 682 O O . ILE A 1 85 ? -8.810 1.364 5.696 1.00 98.56 85 ILE A O 1
ATOM 686 N N . TYR A 1 86 ? -7.635 0.587 3.954 1.00 98.50 86 TYR A N 1
ATOM 687 C CA . TYR A 1 86 ? -8.819 0.256 3.154 1.00 98.50 86 TYR A CA 1
ATOM 688 C C . TYR A 1 86 ? -9.759 -0.714 3.885 1.00 98.50 86 TYR A C 1
ATOM 690 O O . TYR A 1 86 ? -10.970 -0.488 3.942 1.00 98.50 86 TYR A O 1
ATOM 698 N N . GLN A 1 87 ? -9.203 -1.786 4.456 1.00 98.25 87 GLN A N 1
ATOM 699 C CA . GLN A 1 87 ? -9.963 -2.781 5.207 1.00 98.25 87 GLN A CA 1
ATOM 700 C C . GLN A 1 87 ? -10.603 -2.165 6.449 1.00 98.25 87 GLN A C 1
ATOM 702 O O . GLN A 1 87 ? -11.779 -2.420 6.708 1.00 98.25 87 GLN A O 1
ATOM 707 N N . SER A 1 88 ? -9.868 -1.299 7.149 1.00 97.94 88 SER A N 1
ATOM 708 C CA . SER A 1 88 ? -10.354 -0.595 8.332 1.00 97.94 88 SER A CA 1
ATOM 709 C C . SER A 1 88 ? -11.531 0.328 8.059 1.00 97.94 88 SER A C 1
ATOM 711 O O . SER A 1 88 ? -12.474 0.358 8.843 1.00 97.94 88 SER A O 1
ATOM 713 N N . ILE A 1 89 ? -11.510 1.048 6.936 1.00 97.06 89 ILE A N 1
ATOM 714 C CA . ILE A 1 89 ? -12.577 1.994 6.591 1.00 97.06 89 ILE A CA 1
ATOM 715 C C . ILE A 1 89 ? -13.807 1.270 6.019 1.00 97.06 89 ILE A C 1
ATOM 717 O O . ILE A 1 89 ? -14.940 1.680 6.273 1.00 97.06 89 ILE A O 1
ATOM 721 N N . TRP A 1 90 ? -13.615 0.232 5.197 1.00 97.81 90 TRP A N 1
ATOM 722 C CA . TRP A 1 90 ? -14.677 -0.252 4.304 1.00 97.81 90 TRP A CA 1
ATOM 723 C C . TRP A 1 90 ? -14.998 -1.742 4.343 1.00 97.81 90 TRP A C 1
ATOM 725 O O . TRP A 1 90 ? -15.988 -2.129 3.705 1.00 97.81 90 TRP A O 1
ATOM 735 N N . GLU A 1 91 ? -14.179 -2.564 4.997 1.00 96.56 91 GLU A N 1
ATOM 736 C CA . GLU A 1 91 ? -14.363 -4.015 5.064 1.00 96.56 91 GLU A CA 1
ATOM 737 C C . GLU A 1 91 ? -14.451 -4.484 6.522 1.00 96.56 91 GLU A C 1
ATOM 739 O O . GLU A 1 91 ? -15.491 -4.305 7.153 1.00 96.56 91 GLU A O 1
ATOM 744 N N . ASP A 1 92 ? -13.392 -5.097 7.052 1.00 96.81 92 ASP A N 1
ATOM 745 C CA . ASP A 1 92 ? -13.321 -5.603 8.421 1.00 96.81 92 ASP A CA 1
ATOM 746 C C . ASP A 1 92 ? -12.273 -4.804 9.219 1.00 96.81 92 ASP A C 1
ATOM 748 O O . ASP A 1 92 ? -11.069 -5.018 9.030 1.00 96.81 92 ASP A O 1
ATOM 752 N N . PRO A 1 93 ? -12.708 -3.929 10.150 1.00 96.12 93 PRO A N 1
ATOM 753 C CA . PRO A 1 93 ? -11.812 -3.135 10.985 1.00 96.12 93 PRO A CA 1
ATOM 754 C C . PRO A 1 93 ? -10.835 -3.932 11.836 1.00 96.12 93 PRO A C 1
ATOM 756 O O . PRO A 1 93 ? -9.721 -3.474 12.081 1.00 96.12 93 PRO A O 1
ATOM 759 N N . LYS A 1 94 ? -11.204 -5.143 12.267 1.00 97.12 94 LYS A N 1
ATOM 760 C CA . LYS A 1 94 ? -10.304 -5.978 13.070 1.00 97.12 94 LYS A CA 1
ATOM 761 C C . LYS A 1 94 ? -9.192 -6.562 12.209 1.00 97.12 94 LYS A C 1
ATOM 763 O O . LYS A 1 94 ? -8.045 -6.591 12.645 1.00 97.12 94 LYS A O 1
ATOM 768 N N . GLN A 1 95 ? -9.519 -6.997 10.991 1.00 97.50 95 GLN A N 1
ATOM 769 C CA . GLN A 1 95 ? -8.509 -7.462 10.037 1.00 97.50 95 GLN A CA 1
ATOM 770 C C . GLN A 1 95 ? -7.604 -6.319 9.580 1.00 97.50 95 GLN A C 1
ATOM 772 O O . GLN A 1 95 ? -6.390 -6.500 9.546 1.00 97.50 95 GLN A O 1
ATOM 777 N N . GLY A 1 96 ? -8.179 -5.149 9.283 1.00 98.00 96 GLY A N 1
ATOM 778 C CA . GLY A 1 96 ? -7.411 -3.958 8.931 1.00 98.00 96 GLY A CA 1
ATOM 779 C 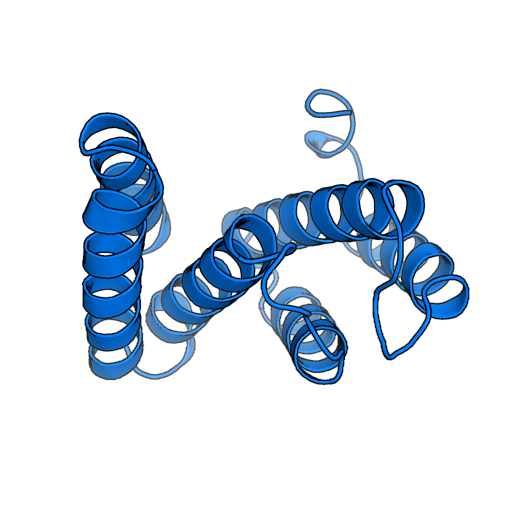C . GLY A 1 96 ? -6.434 -3.567 10.038 1.00 98.00 96 GLY A C 1
ATOM 780 O O . GLY A 1 96 ? -5.244 -3.420 9.773 1.00 98.00 96 GLY A O 1
ATOM 781 N N . ARG A 1 97 ? -6.893 -3.520 11.297 1.00 98.12 97 ARG A N 1
ATOM 782 C CA . ARG A 1 97 ? -6.024 -3.242 12.449 1.00 98.12 97 ARG A CA 1
ATOM 783 C C . ARG A 1 97 ? -4.931 -4.293 12.639 1.00 98.12 97 ARG A C 1
ATOM 785 O O . ARG A 1 97 ? -3.777 -3.931 12.815 1.00 98.12 97 ARG A O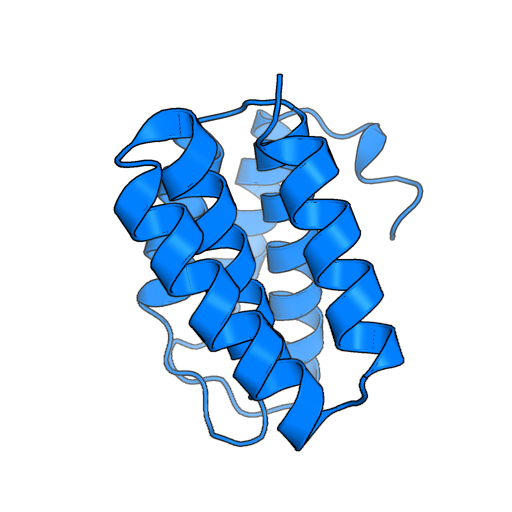 1
ATOM 792 N N . SER A 1 98 ? -5.272 -5.578 12.553 1.00 98.50 98 SER A N 1
ATOM 793 C CA . SER A 1 98 ? -4.279 -6.651 12.678 1.00 98.50 98 SER A CA 1
ATOM 794 C C . SER A 1 98 ? -3.193 -6.556 11.604 1.00 98.50 98 SER A C 1
ATOM 796 O O . SER A 1 98 ? -2.024 -6.764 11.906 1.00 98.50 98 SER A O 1
ATOM 798 N N . LEU A 1 99 ? -3.566 -6.242 10.357 1.00 98.62 99 LEU A N 1
ATOM 799 C CA . LEU A 1 99 ? -2.602 -6.074 9.271 1.00 98.62 99 LEU A CA 1
ATOM 800 C C . LEU A 1 99 ? -1.710 -4.846 9.491 1.00 98.62 99 LEU A C 1
ATOM 802 O O . LEU A 1 99 ? -0.510 -4.920 9.241 1.00 98.62 99 LEU A O 1
ATOM 806 N N . HIS A 1 100 ? -2.285 -3.739 9.960 1.00 98.56 100 HIS A N 1
ATOM 807 C CA . HIS A 1 100 ? -1.533 -2.540 10.321 1.00 98.56 100 HIS A CA 1
ATOM 808 C C . HIS A 1 100 ? -0.485 -2.836 11.404 1.00 98.56 100 HIS A C 1
ATOM 810 O O . HIS A 1 100 ? 0.689 -2.525 11.217 1.00 98.56 100 HIS A O 1
ATOM 816 N N . ASP A 1 101 ? -0.868 -3.520 12.487 1.00 98.44 101 ASP A N 1
ATOM 817 C CA . ASP A 1 101 ? 0.053 -3.857 13.580 1.00 98.44 101 ASP A CA 1
ATOM 818 C C . ASP A 1 101 ? 1.261 -4.689 13.071 1.00 98.44 101 ASP A C 1
ATOM 820 O O . ASP A 1 101 ? 2.412 -4.412 13.429 1.00 98.44 101 ASP A O 1
ATOM 824 N N . ASP A 1 102 ? 1.028 -5.652 12.165 1.00 98.50 102 ASP A N 1
ATOM 825 C CA . ASP A 1 102 ? 2.086 -6.440 11.508 1.00 98.50 102 ASP A CA 1
ATOM 826 C C . ASP A 1 102 ? 3.015 -5.570 10.632 1.00 98.50 102 ASP A C 1
ATOM 828 O O . ASP A 1 102 ? 4.242 -5.769 10.596 1.00 98.50 102 ASP A O 1
ATOM 832 N N . VAL A 1 103 ? 2.446 -4.596 9.913 1.00 98.50 103 VAL A N 1
ATOM 833 C CA . VAL A 1 103 ? 3.192 -3.659 9.061 1.00 98.50 103 VAL A CA 1
ATOM 834 C C . VAL A 1 103 ? 4.053 -2.727 9.907 1.00 98.50 103 VAL A C 1
ATOM 836 O O . VAL A 1 103 ? 5.256 -2.644 9.654 1.00 98.50 103 VAL A O 1
ATOM 839 N N . ILE A 1 104 ? 3.498 -2.089 10.938 1.00 98.25 104 ILE A N 1
ATOM 840 C CA . ILE A 1 104 ? 4.231 -1.185 11.838 1.00 98.25 104 ILE A CA 1
ATOM 841 C C . ILE A 1 104 ? 5.365 -1.918 12.547 1.00 98.25 104 ILE A C 1
ATOM 843 O O . ILE A 1 104 ? 6.486 -1.402 12.621 1.00 98.25 104 ILE A O 1
ATOM 847 N N . HIS A 1 105 ? 5.128 -3.153 12.998 1.00 98.06 105 HIS A N 1
ATOM 848 C CA . HIS A 1 105 ? 6.193 -3.986 13.546 1.00 98.06 105 HIS A CA 1
ATOM 849 C C . HIS A 1 105 ? 7.329 -4.176 12.529 1.00 98.06 105 HIS A C 1
ATOM 851 O O . HIS A 1 105 ? 8.495 -3.920 12.841 1.00 98.06 105 HIS A O 1
ATOM 857 N N . SER A 1 106 ? 6.997 -4.536 11.289 1.00 98.00 106 SER A N 1
ATOM 858 C CA . SER A 1 106 ? 7.975 -4.732 10.213 1.00 98.00 106 SER A CA 1
ATOM 859 C C . SER A 1 106 ? 8.736 -3.447 9.854 1.00 98.00 106 SER A C 1
ATOM 861 O O . SER A 1 106 ? 9.955 -3.482 9.685 1.00 98.00 106 SER A O 1
ATOM 863 N N . VAL A 1 107 ? 8.048 -2.305 9.777 1.00 97.69 107 VAL A N 1
ATOM 864 C CA . VAL A 1 107 ? 8.647 -0.981 9.530 1.00 97.69 107 VAL A CA 1
ATOM 865 C C . VAL A 1 107 ? 9.615 -0.616 10.650 1.00 97.69 107 VAL A C 1
ATOM 867 O O . VAL A 1 107 ? 10.734 -0.185 10.374 1.00 97.69 107 VAL A O 1
ATOM 870 N N . SER A 1 108 ? 9.240 -0.861 11.907 1.00 97.12 108 SER A N 1
ATOM 871 C CA . SER A 1 108 ? 10.100 -0.573 13.058 1.00 97.12 108 SER A CA 1
ATOM 872 C C . SER A 1 108 ? 11.420 -1.354 13.027 1.00 97.12 108 SER A C 1
ATOM 874 O O . SER A 1 108 ? 12.452 -0.825 13.441 1.00 97.12 108 SER A O 1
ATOM 876 N N . LEU A 1 109 ? 11.394 -2.586 12.499 1.00 96.00 109 LEU A N 1
ATOM 877 C CA . LEU A 1 109 ? 12.561 -3.462 12.385 1.00 96.00 109 LEU A CA 1
ATOM 878 C C . LEU A 1 109 ? 13.430 -3.147 11.163 1.00 96.00 109 LEU A C 1
ATOM 880 O O . LEU A 1 109 ? 14.653 -3.240 11.245 1.00 96.00 109 LEU A O 1
ATOM 884 N N . LEU A 1 110 ? 12.812 -2.830 10.022 1.00 94.81 110 LEU A N 1
ATOM 885 C CA . LEU A 1 110 ? 13.506 -2.693 8.736 1.00 94.81 110 LEU A CA 1
ATOM 886 C C . LEU A 1 110 ? 13.907 -1.253 8.397 1.00 94.81 110 LEU A C 1
ATOM 888 O O . LEU A 1 110 ? 14.813 -1.061 7.587 1.00 94.81 110 LEU A O 1
ATOM 892 N N . LEU A 1 111 ? 13.223 -0.259 8.966 1.00 93.38 111 LEU A N 1
ATOM 893 C CA . LEU A 1 111 ? 13.405 1.160 8.657 1.00 93.38 111 LEU A CA 1
ATOM 894 C C . LEU A 1 111 ? 13.806 1.924 9.918 1.00 93.38 111 LEU A C 1
ATOM 896 O O . LEU A 1 111 ? 14.992 2.150 10.155 1.00 93.38 111 LEU A O 1
ATOM 900 N N . SER A 1 112 ? 12.833 2.330 10.733 1.00 95.88 112 SER A N 1
ATOM 901 C CA . SER A 1 112 ? 13.085 2.966 12.023 1.00 95.88 112 SER A CA 1
ATOM 902 C C . SER A 1 112 ? 11.820 3.026 12.875 1.00 95.88 112 SER A C 1
ATOM 904 O O . SER A 1 112 ? 10.698 2.937 12.375 1.00 95.88 112 SER A O 1
ATOM 906 N N . LYS A 1 113 ? 11.999 3.257 14.178 1.00 96.19 113 LYS A N 1
ATOM 907 C CA . LYS A 1 113 ? 10.884 3.538 15.088 1.00 96.19 113 LYS A CA 1
ATOM 908 C C . LYS A 1 113 ? 10.147 4.837 14.734 1.00 96.19 113 LYS A C 1
ATOM 910 O O . LYS A 1 113 ? 8.940 4.890 14.917 1.00 96.19 113 LYS A O 1
ATOM 915 N N . ALA A 1 114 ? 10.856 5.859 14.253 1.00 97.19 114 ALA A N 1
ATOM 916 C CA . ALA A 1 114 ? 10.243 7.133 13.878 1.00 97.19 114 ALA A CA 1
ATOM 917 C C . ALA A 1 114 ? 9.304 6.957 12.674 1.00 97.19 114 ALA A C 1
ATOM 919 O O . ALA A 1 114 ? 8.151 7.359 12.741 1.00 97.19 114 ALA A O 1
ATOM 920 N N . GLU A 1 115 ? 9.759 6.243 11.641 1.00 96.25 115 GLU A N 1
ATOM 921 C CA . GLU A 1 115 ? 8.940 5.911 10.466 1.00 96.25 115 GLU A CA 1
ATOM 922 C C . GLU A 1 115 ? 7.676 5.133 10.864 1.00 96.25 115 GLU A C 1
ATOM 924 O O . GLU A 1 115 ? 6.572 5.449 10.434 1.00 96.25 115 GLU A O 1
ATOM 929 N N . ALA A 1 116 ? 7.826 4.145 11.752 1.00 97.56 116 ALA A N 1
ATOM 930 C CA . ALA A 1 116 ? 6.706 3.365 12.270 1.00 97.56 116 ALA A CA 1
ATOM 931 C C . ALA A 1 116 ? 5.672 4.244 13.002 1.00 97.56 116 ALA A C 1
ATOM 933 O O . ALA A 1 116 ? 4.474 4.023 12.866 1.00 97.56 116 ALA A O 1
ATOM 934 N N . GLN A 1 117 ? 6.122 5.256 13.751 1.00 97.94 117 GLN A N 1
ATOM 935 C CA . GLN A 1 117 ? 5.234 6.202 14.435 1.00 97.94 117 GLN A CA 1
ATOM 936 C C . GLN A 1 117 ? 4.505 7.133 13.461 1.00 97.94 117 GLN A C 1
ATOM 938 O O . GLN A 1 117 ? 3.345 7.460 13.695 1.00 97.94 117 GLN A O 1
ATOM 943 N N . GLU A 1 118 ? 5.159 7.552 12.377 1.00 97.38 118 GLU A N 1
ATOM 944 C CA . GLU A 1 118 ? 4.516 8.358 11.334 1.00 97.38 118 GLU A CA 1
ATOM 945 C C . GLU A 1 118 ? 3.412 7.571 10.619 1.00 97.38 118 GLU A C 1
ATOM 947 O O . GLU A 1 118 ? 2.327 8.102 10.382 1.00 97.38 118 GLU A O 1
ATOM 952 N N . TRP A 1 119 ? 3.652 6.290 10.328 1.00 97.94 119 TRP A N 1
ATOM 953 C CA . TRP A 1 119 ? 2.657 5.427 9.688 1.00 97.94 119 TRP A CA 1
ATOM 954 C C . TRP A 1 119 ? 1.487 5.100 10.626 1.00 97.94 119 TRP A C 1
ATOM 956 O O . TRP A 1 119 ? 0.342 5.141 10.187 1.00 97.94 119 TRP A O 1
ATOM 966 N N . ASP A 1 120 ? 1.751 4.842 11.912 1.00 98.25 120 ASP A N 1
ATOM 967 C CA . ASP A 1 120 ? 0.716 4.657 12.946 1.00 98.25 120 ASP A CA 1
ATOM 968 C C . ASP A 1 120 ? -0.175 5.902 13.078 1.00 98.25 120 ASP A C 1
ATOM 970 O O . ASP A 1 120 ? -1.401 5.814 13.003 1.00 98.25 120 ASP A O 1
ATOM 974 N N . ALA A 1 121 ? 0.433 7.092 13.152 1.00 97.69 121 ALA A N 1
ATOM 975 C CA . ALA A 1 121 ? -0.311 8.349 13.192 1.00 97.69 121 ALA A CA 1
ATOM 976 C C . ALA A 1 121 ? -1.195 8.541 11.947 1.00 97.69 121 ALA A C 1
ATOM 978 O O . ALA A 1 121 ? -2.359 8.927 12.070 1.00 97.69 121 ALA A O 1
ATOM 979 N N . TYR A 1 122 ? -0.665 8.235 10.760 1.00 96.56 122 TYR A N 1
ATOM 980 C CA . TYR A 1 122 ? -1.406 8.340 9.504 1.00 96.56 122 TYR A CA 1
ATOM 981 C C . TYR A 1 122 ? -2.571 7.341 9.409 1.00 96.56 122 TYR A C 1
ATOM 983 O O . TYR A 1 122 ? -3.658 7.687 8.940 1.00 96.56 122 TYR A O 1
ATOM 991 N N . PHE A 1 123 ? -2.376 6.106 9.878 1.00 98.06 123 PHE A N 1
ATOM 992 C CA . PHE A 1 123 ? -3.440 5.107 9.950 1.00 98.06 123 PHE A CA 1
ATOM 993 C C . PHE A 1 123 ? -4.580 5.575 10.856 1.00 98.06 123 PHE A C 1
ATOM 995 O O . PHE A 1 123 ? -5.744 5.533 10.450 1.00 98.06 123 PHE A O 1
ATOM 1002 N N . ILE A 1 124 ? -4.253 6.054 12.061 1.00 97.19 124 ILE A N 1
ATOM 1003 C CA . ILE A 1 124 ? -5.233 6.568 13.028 1.00 97.19 124 ILE A CA 1
ATOM 1004 C C . ILE A 1 124 ? -6.017 7.735 12.417 1.00 97.19 124 ILE A C 1
ATOM 1006 O O . ILE A 1 124 ? -7.247 7.705 12.423 1.00 97.19 124 ILE A O 1
ATOM 1010 N N . GLU A 1 125 ? -5.325 8.709 11.813 1.00 95.81 125 GLU A N 1
ATOM 1011 C CA . GLU A 1 125 ? -5.945 9.873 11.163 1.00 95.81 125 GLU A CA 1
ATOM 1012 C C . GLU A 1 125 ? -7.023 9.474 10.145 1.00 95.81 1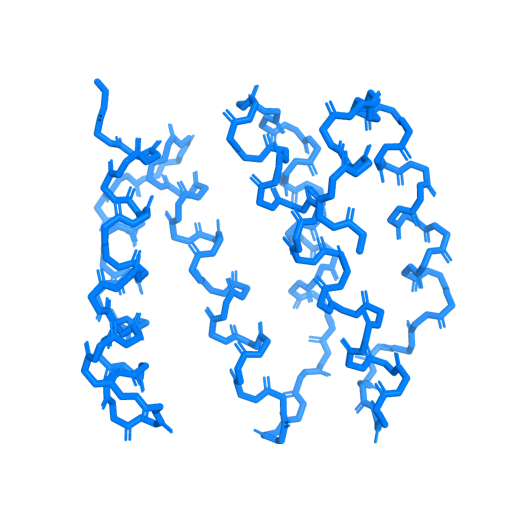25 GLU A C 1
ATOM 1014 O O . GLU A 1 125 ? -8.077 10.104 10.069 1.00 95.81 125 GLU A O 1
ATOM 1019 N N . LEU A 1 126 ? -6.776 8.427 9.354 1.00 94.94 126 LEU A N 1
ATOM 1020 C CA . LEU A 1 126 ? -7.678 8.029 8.275 1.00 94.94 126 LEU A CA 1
ATOM 1021 C C . LEU A 1 126 ? -8.790 7.062 8.685 1.00 94.94 126 LEU A C 1
ATOM 1023 O O . LEU A 1 126 ? -9.789 6.960 7.956 1.00 94.94 1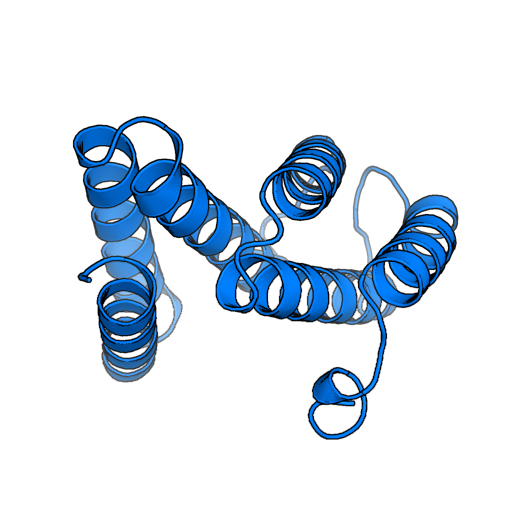26 LEU A O 1
ATOM 1027 N N . THR A 1 127 ? -8.606 6.322 9.780 1.00 94.81 127 THR A N 1
ATOM 1028 C CA . THR A 1 127 ? -9.479 5.200 10.160 1.00 94.81 127 THR A CA 1
ATOM 1029 C C . THR A 1 127 ? -10.360 5.486 11.370 1.00 94.81 127 THR A C 1
ATOM 1031 O O . THR A 1 127 ? -11.441 4.905 11.459 1.00 94.81 127 THR A O 1
ATOM 1034 N N . GLU A 1 128 ? -9.962 6.392 12.262 1.00 85.06 128 GLU A N 1
ATOM 1035 C CA . GLU A 1 128 ? -10.737 6.748 13.451 1.00 85.06 128 GLU A CA 1
ATOM 1036 C C . GLU A 1 128 ? -11.549 8.032 13.183 1.00 85.06 128 GLU A C 1
ATOM 1038 O O . GLU A 1 128 ? -11.048 9.155 13.284 1.00 85.06 128 GLU A O 1
ATOM 1043 N N . HIS A 1 129 ? -12.822 7.861 12.800 1.00 60.81 129 HIS A N 1
ATOM 1044 C CA . HIS A 1 129 ? -13.835 8.921 12.673 1.00 60.81 129 HIS A CA 1
ATOM 1045 C C . HIS A 1 129 ? -15.145 8.506 13.344 1.00 60.81 129 HIS A C 1
ATOM 1047 O O . HIS A 1 129 ? -15.580 7.353 13.116 1.00 60.81 129 HIS A O 1
#

Sequence (129 aa):
MGSVVSYFTTEAIVLFTDTILENTPDKLKNNLDRIKIDTILNLVSVLISRKEKSASKQLLTLLFAKQFPSYFAFQKLYLLELKAIYQSIWEDPKQGRSLHDDVIHSVSLLLSKAEAQEWDAYFIELTEH

Foldseek 3Di:
DVPCLLVDDLVRLLVLLVVLLVVADLEHDDVVNVVSLVVNLVSLLVCLQVVVLVSNVVSLVSVVSGDDDPVCVVSVLSSLLSVLLSCLAPNPVVSSVVSLVVSLVVCCVPPRPVVSVVSVVSSCVRRPD

Radius of gyration: 14.16 Å; chains: 1; bounding box: 29×29×34 Å

Secondary structure (DSSP, 8-state):
-TTTGGGS-HHHHHHHHHHHHHTS-SB--SHHHHHHHHHHHHHHHHHHHTT-HHHHHHHHHHHHTSB--GGGHHHHHHHHHHHHHHHHHHS-HHHHHHHHHHHHHHHHHHT-HHHHHHHHHHHHHHH--